Protein AF-A0A7C6JTC2-F1 (afdb_monomer)

Structure (mmCIF, N/CA/C/O backbone):
data_AF-A0A7C6JTC2-F1
#
_entry.id   AF-A0A7C6JTC2-F1
#
loop_
_atom_site.group_PDB
_atom_site.id
_atom_site.type_symbol
_atom_site.label_atom_id
_atom_site.label_alt_id
_atom_site.label_comp_id
_atom_site.label_asym_id
_atom_site.label_entity_id
_atom_site.label_seq_id
_atom_site.pdbx_PDB_ins_code
_atom_site.Cartn_x
_atom_site.Cartn_y
_atom_site.Cartn_z
_atom_site.occupancy
_atom_site.B_iso_or_equiv
_atom_site.auth_seq_id
_atom_site.auth_comp_id
_atom_site.auth_asym_id
_atom_site.auth_atom_id
_atom_site.pdbx_PDB_model_num
ATOM 1 N N . GLY A 1 1 ? -11.462 21.689 -6.384 1.00 70.50 1 GLY A N 1
ATOM 2 C CA . GLY A 1 1 ? -11.708 20.383 -5.737 1.00 70.50 1 GLY A CA 1
ATOM 3 C C . GLY A 1 1 ? -10.959 20.312 -4.420 1.00 70.50 1 GLY A C 1
ATOM 4 O O . GLY A 1 1 ? -10.064 21.123 -4.219 1.00 70.50 1 GLY A O 1
ATOM 5 N N . GLN A 1 2 ? -11.320 19.386 -3.531 1.00 82.12 2 GLN A N 1
ATOM 6 C CA . GLN A 1 2 ? -10.568 19.113 -2.299 1.00 82.12 2 GLN A CA 1
ATOM 7 C C . GLN A 1 2 ? -9.588 17.956 -2.561 1.00 82.12 2 GLN A C 1
ATOM 9 O O . GLN A 1 2 ? -10.034 16.913 -3.040 1.00 82.12 2 GLN A O 1
ATOM 14 N N . PRO A 1 3 ? -8.277 18.112 -2.308 1.00 81.69 3 PRO A N 1
ATOM 15 C CA . PRO A 1 3 ? -7.303 17.068 -2.606 1.00 81.69 3 PRO A CA 1
ATOM 16 C C . PRO A 1 3 ? -7.431 15.921 -1.599 1.00 81.69 3 PRO A C 1
ATOM 18 O O . PRO A 1 3 ? -7.057 16.050 -0.435 1.00 81.69 3 PRO A O 1
ATOM 21 N N . GLN A 1 4 ? -7.964 14.790 -2.054 1.00 92.38 4 GLN A N 1
ATOM 2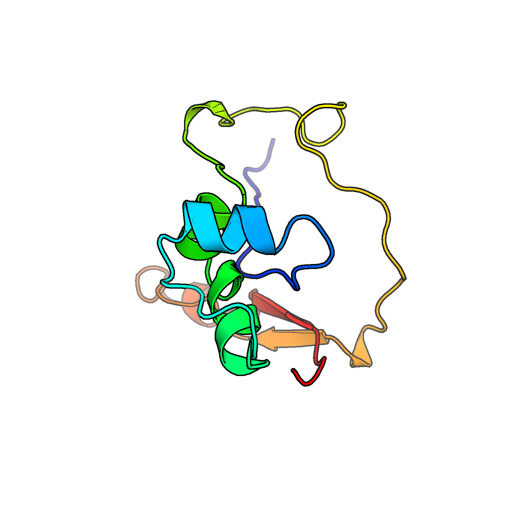2 C CA . GLN A 1 4 ? -8.114 13.569 -1.267 1.00 92.38 4 GLN A CA 1
ATOM 23 C C . GLN A 1 4 ? -7.609 12.379 -2.080 1.00 92.38 4 GLN A C 1
ATOM 25 O O . GLN A 1 4 ? -7.770 12.335 -3.298 1.00 92.38 4 GLN A O 1
ATOM 30 N N . ALA A 1 5 ? -6.986 11.415 -1.407 1.00 93.06 5 ALA A N 1
ATOM 31 C CA . ALA A 1 5 ? -6.465 10.210 -2.036 1.00 93.06 5 ALA A CA 1
ATOM 32 C C . ALA A 1 5 ? -6.486 9.033 -1.057 1.00 93.06 5 ALA A C 1
ATOM 34 O O . ALA A 1 5 ? -6.433 9.213 0.162 1.00 93.06 5 ALA A O 1
ATOM 35 N N . VAL A 1 6 ? -6.505 7.819 -1.607 1.00 94.56 6 VAL A N 1
ATOM 36 C CA . VAL A 1 6 ? -6.394 6.568 -0.852 1.00 94.56 6 VAL A CA 1
ATOM 37 C C . VAL A 1 6 ? -5.095 5.875 -1.239 1.00 94.56 6 VAL A C 1
ATOM 39 O O . VAL A 1 6 ? -4.823 5.648 -2.415 1.00 94.56 6 VAL A O 1
ATOM 42 N N . LEU A 1 7 ? -4.288 5.506 -0.243 1.00 96.06 7 LEU A N 1
ATOM 43 C CA . LEU A 1 7 ? -3.094 4.696 -0.460 1.00 96.06 7 LEU A CA 1
ATOM 44 C C . LEU A 1 7 ? -3.440 3.210 -0.349 1.00 96.06 7 LEU A C 1
ATOM 46 O O . LEU A 1 7 ? -3.745 2.718 0.740 1.00 96.06 7 LEU A O 1
ATOM 50 N N . ILE A 1 8 ? -3.278 2.473 -1.444 1.00 95.62 8 ILE A N 1
ATOM 51 C CA . ILE A 1 8 ? -3.308 1.010 -1.414 1.00 95.62 8 ILE A CA 1
ATOM 52 C C . ILE A 1 8 ? -2.005 0.513 -0.786 1.00 95.62 8 ILE A C 1
ATOM 54 O O . ILE A 1 8 ? -0.912 0.745 -1.301 1.00 95.62 8 ILE A O 1
ATOM 58 N N . ARG A 1 9 ? -2.109 -0.138 0.376 1.00 94.88 9 ARG A N 1
ATOM 59 C CA . ARG A 1 9 ? -0.935 -0.578 1.149 1.00 94.88 9 ARG A CA 1
ATOM 60 C C . ARG A 1 9 ? -0.597 -2.043 0.960 1.00 94.88 9 ARG A C 1
ATOM 62 O O . ARG A 1 9 ? 0.570 -2.403 1.089 1.00 94.88 9 ARG A O 1
ATOM 69 N N . ALA A 1 10 ? -1.602 -2.877 0.731 1.00 93.75 10 ALA A N 1
ATOM 70 C CA . ALA A 1 10 ? -1.414 -4.299 0.544 1.00 93.75 10 ALA A CA 1
ATOM 71 C C . ALA A 1 10 ? -2.544 -4.912 -0.280 1.00 93.75 10 ALA A C 1
ATOM 73 O O . ALA A 1 10 ? -3.640 -4.361 -0.327 1.00 93.75 10 ALA A O 1
ATOM 74 N N . LEU A 1 11 ? -2.260 -6.059 -0.893 1.00 92.75 11 LEU A N 1
ATOM 75 C CA . LEU A 1 11 ? -3.212 -6.854 -1.669 1.00 92.75 11 LEU A CA 1
ATOM 76 C C . LEU A 1 11 ? -3.059 -8.333 -1.314 1.00 92.75 11 LEU A C 1
ATOM 78 O O . LEU A 1 11 ? -1.969 -8.763 -0.933 1.00 92.75 11 LEU A O 1
ATOM 82 N N . LYS A 1 12 ? -4.117 -9.118 -1.509 1.00 91.00 12 LYS A N 1
ATOM 83 C CA . LYS A 1 12 ? -4.032 -10.580 -1.579 1.00 91.00 12 LYS A CA 1
ATOM 84 C C . LYS A 1 12 ? -3.825 -10.969 -3.049 1.00 91.00 12 LYS A C 1
ATOM 86 O O . LYS A 1 12 ? -4.717 -10.689 -3.848 1.00 91.00 12 LYS A O 1
ATOM 91 N N . PRO A 1 13 ? -2.680 -11.558 -3.438 1.00 91.31 13 PRO A N 1
ATOM 92 C CA . PRO A 1 13 ? -2.476 -12.007 -4.812 1.00 91.31 13 PRO A CA 1
ATOM 93 C C . PRO A 1 13 ? -3.516 -13.067 -5.186 1.00 91.31 13 PRO A C 1
ATOM 95 O O . PRO A 1 13 ? -3.728 -14.003 -4.414 1.00 91.31 13 PRO A O 1
ATOM 98 N N . LYS A 1 14 ? -4.151 -12.913 -6.352 1.00 90.06 14 LYS A N 1
ATOM 99 C CA . LYS A 1 14 ? -5.140 -13.862 -6.885 1.00 90.06 14 LYS A CA 1
ATOM 100 C C . LYS A 1 14 ? -4.596 -14.590 -8.112 1.00 90.06 14 LYS A C 1
ATOM 102 O O . LYS A 1 14 ? -4.482 -15.806 -8.091 1.00 90.06 14 LYS A O 1
ATOM 107 N N . ASP A 1 15 ? -4.158 -13.823 -9.107 1.00 91.69 15 ASP A N 1
ATOM 108 C CA . ASP A 1 15 ? -3.669 -14.320 -10.394 1.00 91.69 15 ASP A CA 1
ATOM 109 C C . ASP A 1 15 ? -2.280 -13.750 -10.718 1.00 91.69 15 ASP A C 1
ATOM 111 O O . ASP A 1 15 ? -1.833 -12.781 -10.099 1.00 91.69 15 ASP A O 1
ATOM 115 N N . GLY A 1 16 ? -1.572 -14.359 -11.676 1.00 93.56 16 GLY A N 1
ATOM 116 C CA . GLY A 1 16 ? -0.253 -13.882 -12.122 1.00 93.56 16 GLY A CA 1
ATOM 117 C C . GLY A 1 16 ? 0.857 -13.998 -11.067 1.00 93.56 16 GLY A C 1
ATOM 118 O O . GLY A 1 16 ? 1.839 -13.258 -11.115 1.00 93.56 16 GLY A O 1
ATOM 119 N N . ILE A 1 17 ? 0.711 -14.912 -10.103 1.00 92.12 17 ILE A N 1
ATOM 120 C CA . ILE A 1 17 ? 1.609 -15.057 -8.945 1.00 92.12 17 ILE A CA 1
ATOM 121 C C . ILE A 1 17 ? 3.060 -15.336 -9.371 1.00 92.12 17 ILE A C 1
ATOM 123 O O . ILE A 1 17 ? 3.982 -14.736 -8.816 1.00 92.12 17 ILE A O 1
ATOM 127 N N . ASP A 1 18 ? 3.282 -16.181 -10.379 1.00 90.12 18 ASP A N 1
ATOM 128 C CA . ASP A 1 18 ? 4.631 -16.473 -10.886 1.00 90.12 18 ASP A CA 1
ATOM 129 C C . ASP A 1 18 ? 5.312 -15.223 -11.458 1.00 90.12 18 ASP A C 1
ATOM 131 O O . ASP A 1 18 ? 6.482 -14.955 -11.173 1.00 90.12 18 ASP A O 1
ATOM 135 N N . LEU A 1 19 ? 4.559 -14.393 -12.187 1.00 94.12 19 LEU A N 1
ATOM 136 C CA . LEU A 1 19 ? 5.052 -13.119 -12.709 1.00 94.12 19 LEU A CA 1
ATOM 137 C C . LEU A 1 19 ? 5.389 -12.146 -11.572 1.00 94.12 19 LEU A C 1
ATOM 139 O O . LEU A 1 19 ? 6.416 -11.466 -11.624 1.00 94.12 19 LEU A O 1
ATOM 143 N N . MET A 1 20 ? 4.570 -12.104 -10.517 1.00 95.06 20 MET A N 1
ATOM 144 C CA . MET A 1 20 ? 4.868 -11.311 -9.322 1.00 95.06 20 MET A CA 1
ATOM 145 C C . MET A 1 20 ? 6.155 -11.785 -8.633 1.00 95.06 20 MET A C 1
ATOM 147 O O . MET A 1 20 ? 6.965 -10.947 -8.233 1.00 95.06 20 MET A O 1
ATOM 151 N N . PHE A 1 21 ? 6.382 -13.099 -8.512 1.00 92.50 21 PHE A N 1
ATOM 152 C CA . PHE A 1 21 ? 7.627 -13.647 -7.959 1.00 92.50 21 PHE A CA 1
ATOM 153 C C . PHE A 1 21 ? 8.846 -13.270 -8.802 1.00 92.50 21 PHE A C 1
ATOM 155 O O . PHE A 1 21 ? 9.852 -12.834 -8.234 1.00 92.50 21 PHE A O 1
ATOM 162 N N . ALA A 1 22 ? 8.737 -13.380 -10.129 1.00 91.88 22 ALA A N 1
ATOM 163 C CA . ALA A 1 22 ? 9.797 -13.005 -11.060 1.00 91.88 22 ALA A CA 1
ATOM 164 C C . ALA A 1 22 ? 10.151 -11.514 -10.939 1.00 91.88 22 ALA A C 1
ATOM 166 O O . ALA A 1 22 ? 11.313 -11.165 -10.730 1.00 91.88 22 ALA A O 1
ATOM 167 N N . ARG A 1 23 ? 9.145 -10.629 -10.954 1.00 95.12 23 ARG A N 1
ATOM 168 C CA . ARG A 1 23 ? 9.335 -9.175 -10.779 1.00 95.12 23 ARG A CA 1
ATOM 169 C C . ARG A 1 23 ? 9.940 -8.814 -9.424 1.00 95.12 23 ARG A C 1
ATOM 171 O O . ARG A 1 23 ? 10.706 -7.862 -9.313 1.00 95.12 23 ARG A O 1
ATOM 178 N N . ARG A 1 24 ? 9.625 -9.592 -8.387 1.00 92.88 24 ARG A N 1
ATOM 179 C CA . ARG A 1 24 ? 10.169 -9.440 -7.030 1.00 92.88 24 ARG A CA 1
ATOM 180 C C . ARG A 1 24 ? 11.500 -10.160 -6.809 1.00 92.88 24 ARG A C 1
ATOM 182 O O . ARG A 1 24 ? 11.978 -10.166 -5.676 1.00 92.88 24 ARG A O 1
ATOM 189 N N . GLN A 1 25 ? 12.090 -10.728 -7.865 1.00 87.19 25 GLN A N 1
ATOM 190 C CA . GLN A 1 25 ? 13.400 -11.388 -7.863 1.00 87.19 25 GLN A CA 1
ATOM 191 C C . GLN A 1 25 ? 13.523 -12.495 -6.804 1.00 87.19 25 GLN A C 1
ATOM 193 O O . GLN A 1 25 ? 14.593 -12.747 -6.243 1.00 87.19 25 GLN A O 1
ATOM 198 N N . PHE A 1 26 ? 12.420 -13.178 -6.499 1.00 82.25 26 PHE A N 1
ATOM 199 C CA . PHE A 1 26 ? 12.466 -14.318 -5.595 1.00 82.25 26 PHE A CA 1
ATOM 200 C C . PHE A 1 26 ? 13.049 -15.534 -6.314 1.00 82.25 26 PHE A C 1
ATOM 202 O O . PHE A 1 26 ? 12.573 -15.925 -7.374 1.00 82.25 26 PHE A O 1
ATOM 209 N N . LYS A 1 27 ? 14.026 -16.202 -5.690 1.00 67.12 27 LYS A N 1
ATOM 210 C CA . LYS A 1 27 ? 14.470 -17.534 -6.121 1.00 67.12 27 LYS A CA 1
ATOM 211 C C . LYS A 1 27 ? 13.354 -18.543 -5.823 1.00 67.12 27 LYS A C 1
ATOM 213 O O . LYS A 1 27 ? 13.124 -18.907 -4.657 1.00 67.12 27 LYS A O 1
ATOM 218 N N . THR A 1 28 ? 12.612 -18.943 -6.848 1.00 59.78 28 THR A N 1
ATOM 219 C CA . THR A 1 28 ? 11.527 -19.919 -6.747 1.00 59.78 28 THR A CA 1
ATOM 220 C C . THR A 1 28 ? 12.080 -21.334 -6.907 1.00 59.78 28 THR A C 1
ATOM 222 O O . THR A 1 28 ? 12.368 -21.795 -8.002 1.00 59.78 28 THR A O 1
ATOM 225 N N . ASN A 1 29 ? 12.160 -22.079 -5.803 1.00 57.34 29 ASN A N 1
ATOM 226 C C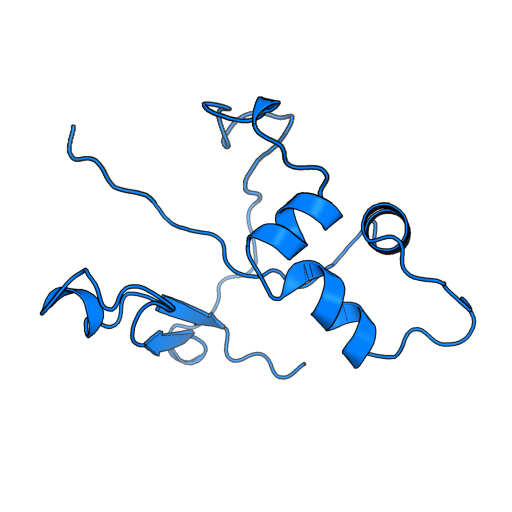A . ASN A 1 29 ? 12.024 -23.531 -5.893 1.00 57.34 29 ASN A CA 1
ATOM 227 C C . ASN A 1 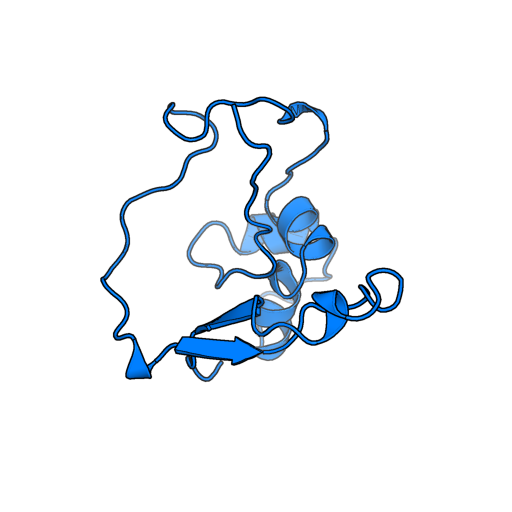29 ? 10.515 -23.791 -5.941 1.00 57.34 29 ASN A C 1
ATOM 229 O O . ASN A 1 29 ? 9.858 -23.824 -4.900 1.00 57.34 29 ASN A O 1
ATOM 233 N N . HIS A 1 30 ? 9.966 -23.867 -7.158 1.00 56.06 30 HIS A N 1
ATOM 234 C CA . HIS A 1 30 ? 8.523 -23.913 -7.449 1.00 56.06 30 HIS A CA 1
ATOM 235 C C . HIS A 1 30 ? 7.765 -25.028 -6.709 1.00 56.06 30 HIS A C 1
ATOM 237 O O . HIS A 1 30 ? 6.554 -24.940 -6.549 1.00 56.06 30 HIS A O 1
ATOM 243 N N . GLN A 1 31 ? 8.465 -26.040 -6.192 1.00 56.78 31 GLN A N 1
ATOM 244 C CA . GLN A 1 31 ? 7.839 -27.187 -5.541 1.00 56.78 31 GLN A CA 1
ATOM 245 C C . GLN A 1 31 ? 7.168 -26.876 -4.190 1.00 56.78 31 GLN A C 1
ATOM 247 O O . GLN A 1 31 ? 6.354 -27.676 -3.755 1.00 56.78 31 GLN A O 1
ATOM 252 N N . HIS A 1 32 ? 7.451 -25.739 -3.528 1.00 58.00 32 HIS A N 1
ATOM 253 C CA . HIS A 1 32 ? 6.757 -25.348 -2.286 1.00 58.00 32 HIS A CA 1
ATOM 254 C C . HIS A 1 32 ? 6.712 -23.821 -2.081 1.00 58.00 32 HIS A C 1
ATOM 256 O O . HIS A 1 32 ? 7.524 -23.241 -1.346 1.00 58.00 32 HIS A O 1
ATOM 262 N N . ILE A 1 33 ? 5.722 -23.142 -2.668 1.00 64.88 33 ILE A N 1
ATOM 263 C CA . ILE A 1 33 ? 5.401 -21.761 -2.279 1.00 64.88 33 ILE A CA 1
ATOM 264 C C . ILE A 1 33 ? 4.690 -21.804 -0.922 1.00 64.88 33 ILE A C 1
ATOM 266 O O . ILE A 1 33 ? 3.500 -22.080 -0.820 1.00 64.88 33 ILE A O 1
ATOM 270 N N . LYS A 1 34 ? 5.430 -21.532 0.156 1.00 68.69 34 LYS A N 1
ATOM 271 C CA . LYS A 1 34 ? 4.841 -21.368 1.495 1.00 68.69 34 LYS A CA 1
ATOM 272 C C . LYS A 1 34 ? 3.957 -20.114 1.523 1.00 68.69 34 LYS A C 1
ATOM 274 O O . LYS A 1 34 ? 4.397 -19.067 1.046 1.00 68.69 34 LYS A O 1
ATOM 279 N N . THR A 1 35 ? 2.803 -20.162 2.193 1.00 70.56 35 THR A N 1
ATOM 280 C CA . THR A 1 35 ? 1.877 -19.022 2.402 1.00 70.56 35 THR A CA 1
ATOM 281 C C . THR A 1 35 ? 2.602 -17.742 2.836 1.00 70.56 35 THR A C 1
ATOM 283 O O . THR A 1 35 ? 2.356 -16.659 2.316 1.00 70.56 35 THR A O 1
ATOM 286 N N . LYS A 1 36 ? 3.617 -17.873 3.703 1.00 70.62 36 LYS A N 1
ATOM 287 C CA . LYS A 1 36 ? 4.456 -16.754 4.160 1.00 70.62 36 LYS A CA 1
ATOM 288 C C . LYS A 1 36 ? 5.188 -16.022 3.023 1.00 70.62 36 LYS A C 1
ATOM 290 O O . LYS A 1 36 ? 5.366 -14.812 3.117 1.00 70.62 36 LYS A O 1
ATOM 295 N N . ARG A 1 37 ? 5.624 -16.721 1.966 1.00 80.31 37 ARG A N 1
ATOM 296 C CA . ARG A 1 37 ? 6.258 -16.099 0.787 1.00 80.31 37 ARG A CA 1
ATOM 297 C C . ARG A 1 37 ? 5.233 -15.388 -0.092 1.00 80.31 37 ARG A C 1
ATOM 299 O O . ARG A 1 37 ? 5.541 -14.313 -0.593 1.00 80.31 37 ARG A O 1
ATOM 306 N N . LEU A 1 38 ? 4.023 -15.935 -0.217 1.00 84.69 38 LEU A N 1
ATOM 307 C CA . LEU A 1 38 ? 2.945 -15.292 -0.969 1.00 84.69 38 LEU A CA 1
ATOM 308 C C . LEU A 1 38 ? 2.581 -13.934 -0.353 1.00 84.69 38 LEU A C 1
ATOM 310 O O . LEU A 1 38 ? 2.578 -12.923 -1.051 1.00 84.69 38 LEU A O 1
ATOM 314 N N . CYS A 1 39 ? 2.408 -13.871 0.972 1.00 83.81 39 CYS A N 1
ATOM 315 C CA . CYS A 1 39 ? 2.131 -12.608 1.664 1.00 83.81 39 CYS A CA 1
ATOM 316 C C . CYS A 1 39 ? 3.239 -11.555 1.453 1.00 83.81 39 CYS A C 1
ATOM 318 O O . CYS A 1 39 ? 2.971 -10.357 1.463 1.00 83.81 39 CYS A O 1
ATOM 320 N N . GLN A 1 40 ? 4.496 -11.962 1.251 1.00 89.69 40 GLN A N 1
ATOM 321 C CA . GLN A 1 40 ? 5.616 -11.030 1.054 1.00 89.69 40 GLN A CA 1
ATOM 322 C C . GLN A 1 40 ? 5.622 -10.343 -0.323 1.00 89.69 40 GLN A C 1
ATOM 324 O O . GLN A 1 40 ? 6.343 -9.348 -0.501 1.00 89.69 40 GLN A O 1
ATOM 329 N N . LEU A 1 41 ? 4.831 -10.831 -1.284 1.00 92.44 41 LEU A N 1
ATOM 330 C CA . LEU A 1 41 ? 4.707 -10.223 -2.611 1.00 92.44 41 LEU A CA 1
ATOM 331 C C . LEU A 1 41 ? 4.013 -8.865 -2.561 1.00 92.44 41 LEU A C 1
ATOM 333 O O . LEU A 1 41 ? 4.395 -7.955 -3.284 1.00 92.44 41 LEU A O 1
ATOM 337 N N . THR A 1 42 ? 3.032 -8.690 -1.689 1.00 94.56 42 THR A N 1
ATOM 338 C CA . THR A 1 42 ? 2.131 -7.532 -1.770 1.00 94.56 42 THR A CA 1
ATOM 339 C C . THR A 1 42 ? 1.779 -6.958 -0.402 1.00 94.56 42 THR A C 1
ATOM 341 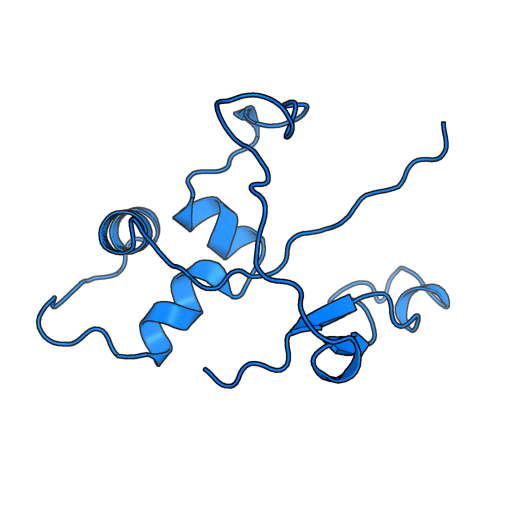O O . THR A 1 42 ? 0.851 -6.173 -0.309 1.00 94.56 42 THR A O 1
ATOM 344 N N . ASN A 1 43 ? 2.518 -7.274 0.670 1.00 93.12 43 ASN A N 1
ATOM 345 C CA . ASN A 1 43 ? 2.289 -6.716 2.016 1.00 93.12 43 ASN A CA 1
ATOM 346 C C . ASN A 1 43 ? 2.913 -5.327 2.264 1.00 93.12 43 ASN A C 1
ATOM 348 O O . ASN A 1 43 ? 3.325 -5.014 3.383 1.00 93.12 43 ASN A O 1
ATOM 352 N N . GLY A 1 44 ? 3.035 -4.501 1.229 1.00 93.81 44 GLY A N 1
ATOM 353 C CA . GLY A 1 44 ? 3.529 -3.132 1.357 1.00 93.81 44 GLY A CA 1
ATOM 354 C C . GLY A 1 44 ? 3.376 -2.343 0.055 1.00 93.81 44 GLY A C 1
ATOM 355 O O . GLY A 1 44 ? 3.380 -2.951 -1.015 1.00 93.81 44 GLY A O 1
ATOM 356 N N . PRO A 1 45 ? 3.307 -1.001 0.115 1.00 95.31 45 PRO A N 1
ATOM 357 C CA . PRO A 1 45 ? 3.050 -0.168 -1.060 1.00 95.31 45 PRO A CA 1
ATOM 358 C C . PRO A 1 45 ? 4.161 -0.283 -2.116 1.00 95.31 45 PRO A C 1
ATOM 360 O O . PRO A 1 45 ? 3.890 -0.587 -3.268 1.00 95.31 45 PRO A O 1
ATOM 363 N N . GLY A 1 46 ? 5.440 -0.174 -1.742 1.00 95.38 46 GLY A N 1
ATOM 364 C CA . GLY A 1 46 ? 6.529 -0.393 -2.711 1.00 95.38 46 GLY A CA 1
ATOM 365 C C . GLY A 1 46 ? 6.588 -1.839 -3.228 1.00 95.38 46 GLY A C 1
ATOM 366 O O . GLY A 1 46 ? 6.890 -2.094 -4.390 1.00 95.38 46 GLY A O 1
ATOM 367 N N . LYS A 1 47 ? 6.233 -2.794 -2.364 1.00 95.62 47 LYS A N 1
ATOM 368 C CA . LYS A 1 47 ? 6.228 -4.229 -2.656 1.00 95.62 47 LYS A CA 1
ATOM 369 C C . LYS A 1 47 ? 5.181 -4.611 -3.701 1.00 95.62 47 LYS A C 1
ATOM 371 O O . LYS A 1 47 ? 5.511 -5.361 -4.619 1.00 95.62 47 LYS A O 1
ATOM 376 N N . LEU A 1 48 ? 3.955 -4.103 -3.560 1.00 95.88 48 LEU A N 1
ATOM 377 C CA . LEU A 1 48 ? 2.881 -4.354 -4.519 1.00 95.88 48 LEU A CA 1
ATOM 378 C C . LEU A 1 48 ? 3.154 -3.647 -5.848 1.00 95.88 48 LEU A C 1
ATOM 380 O O . LEU A 1 48 ? 2.931 -4.260 -6.886 1.00 95.88 48 LEU A O 1
ATOM 384 N N . CYS A 1 49 ? 3.719 -2.431 -5.832 1.00 96.81 49 CYS A N 1
ATOM 385 C CA . CYS A 1 49 ? 4.093 -1.745 -7.068 1.00 96.81 49 CYS A CA 1
ATOM 386 C C . CYS A 1 49 ? 5.106 -2.569 -7.868 1.00 96.81 49 CYS A C 1
ATOM 388 O O . CYS A 1 49 ? 4.885 -2.833 -9.043 1.00 96.81 49 CYS A O 1
ATOM 390 N N . GLN A 1 50 ? 6.156 -3.084 -7.220 1.00 96.69 50 GLN A N 1
ATOM 391 C CA . GLN A 1 50 ? 7.119 -3.974 -7.878 1.00 96.69 50 GLN A CA 1
ATOM 392 C C . GLN A 1 50 ? 6.464 -5.259 -8.409 1.00 96.69 50 GLN A C 1
ATOM 394 O O . GLN A 1 50 ? 6.697 -5.640 -9.551 1.00 96.69 50 GLN A O 1
ATOM 399 N N . ALA A 1 51 ? 5.623 -5.921 -7.607 1.00 96.50 51 ALA A N 1
ATOM 400 C CA . ALA A 1 51 ? 4.945 -7.155 -8.016 1.00 96.50 51 ALA A CA 1
ATOM 401 C C . ALA A 1 51 ? 4.027 -6.948 -9.239 1.00 96.50 51 ALA A C 1
ATOM 403 O O . ALA A 1 51 ? 3.969 -7.796 -10.131 1.00 96.50 51 ALA A O 1
ATOM 404 N N . LEU A 1 52 ? 3.349 -5.802 -9.313 1.00 96.31 52 LEU A N 1
ATOM 405 C CA . LEU A 1 52 ? 2.435 -5.449 -10.402 1.00 96.31 52 LEU A CA 1
ATOM 406 C C . LEU A 1 52 ? 3.102 -4.683 -11.555 1.00 96.31 52 LEU A C 1
ATOM 408 O O . LEU A 1 52 ? 2.444 -4.450 -12.562 1.00 96.31 52 LEU A O 1
ATOM 412 N N . ALA A 1 53 ? 4.395 -4.358 -11.445 1.00 96.56 53 ALA A N 1
ATOM 413 C CA . ALA A 1 53 ? 5.114 -3.458 -12.354 1.00 96.56 53 ALA A CA 1
ATOM 414 C C . ALA A 1 53 ? 4.462 -2.066 -12.485 1.00 96.56 53 ALA A C 1
ATOM 416 O O . ALA A 1 53 ? 4.448 -1.473 -13.558 1.00 96.56 53 ALA A O 1
ATOM 417 N N . ILE A 1 54 ? 3.942 -1.538 -11.374 1.00 96.81 54 ILE A N 1
ATOM 418 C CA . ILE A 1 54 ? 3.484 -0.151 -11.276 1.00 96.81 54 ILE A CA 1
ATOM 419 C C . ILE A 1 54 ? 4.691 0.738 -10.982 1.00 96.81 54 ILE A C 1
ATOM 421 O O . ILE A 1 54 ? 5.470 0.500 -10.055 1.00 96.81 54 ILE A O 1
ATOM 425 N N . THR A 1 55 ? 4.817 1.775 -11.787 1.00 96.69 55 THR A N 1
ATOM 426 C CA . THR A 1 55 ? 5.947 2.694 -11.877 1.00 96.69 55 THR A CA 1
ATOM 427 C C . THR A 1 55 ? 5.411 4.132 -11.978 1.00 96.69 55 THR A C 1
ATOM 429 O O . THR A 1 55 ? 4.216 4.365 -11.769 1.00 96.69 55 THR A O 1
ATOM 432 N N . LYS A 1 56 ? 6.264 5.132 -12.224 1.00 96.62 56 LYS A N 1
ATOM 433 C CA . LYS A 1 56 ? 5.808 6.537 -12.320 1.00 96.62 56 LYS A CA 1
ATOM 434 C C . LYS A 1 56 ? 5.015 6.799 -13.601 1.00 96.62 56 LYS A C 1
ATOM 436 O O . LYS A 1 56 ? 4.267 7.764 -13.673 1.00 96.62 56 LYS A O 1
ATOM 441 N N . GLU A 1 57 ? 5.156 5.915 -14.570 1.00 97.19 57 GLU A N 1
ATOM 442 C CA . GLU A 1 57 ? 4.542 5.914 -15.883 1.00 97.19 57 GLU A CA 1
ATOM 443 C C . GLU A 1 57 ? 3.014 5.828 -15.785 1.00 97.19 57 GLU A C 1
ATOM 445 O O . GLU A 1 57 ? 2.324 6.307 -16.671 1.00 97.19 57 GLU A O 1
ATOM 450 N N . GLN A 1 58 ? 2.480 5.279 -14.686 1.00 95.75 58 GLN A N 1
ATOM 451 C CA . GLN A 1 58 ? 1.040 5.221 -14.418 1.00 95.75 58 GLN A CA 1
ATOM 452 C C . GLN A 1 58 ? 0.513 6.448 -13.652 1.00 95.75 58 GLN A C 1
ATOM 454 O O . GLN A 1 58 ? -0.658 6.489 -13.272 1.00 95.75 58 GLN A O 1
ATOM 459 N N . TYR A 1 59 ? 1.349 7.452 -13.372 1.00 95.31 59 TYR A N 1
ATOM 460 C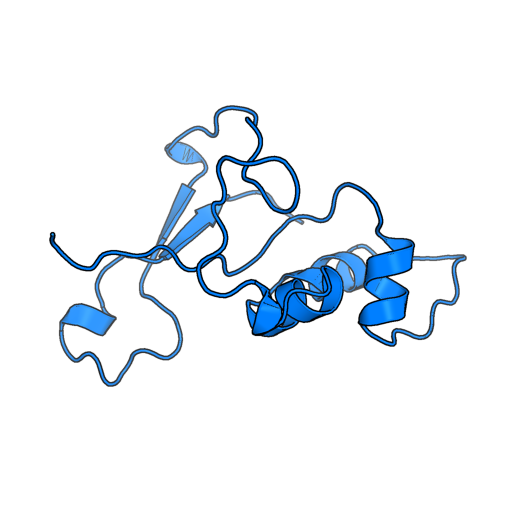 CA . TYR A 1 59 ? 0.899 8.663 -12.691 1.00 95.31 59 TYR A CA 1
ATOM 461 C C . TYR A 1 59 ? -0.150 9.403 -13.534 1.00 95.31 59 TYR A C 1
ATOM 463 O O . TYR A 1 59 ? 0.085 9.720 -14.695 1.00 95.31 59 TYR A O 1
ATOM 471 N N . GLY A 1 60 ? -1.307 9.692 -12.932 1.00 93.50 60 GLY A N 1
ATOM 472 C CA . GLY A 1 60 ? -2.425 10.349 -13.613 1.00 93.50 60 GLY A CA 1
ATOM 473 C C . GLY A 1 60 ? -3.273 9.426 -14.494 1.00 93.50 60 GLY A C 1
ATOM 474 O O . GLY A 1 60 ? -4.189 9.919 -15.145 1.00 93.50 60 GLY A O 1
ATOM 475 N N . HIS A 1 61 ? -3.006 8.113 -14.510 1.00 95.00 61 HIS A N 1
ATOM 476 C CA . HIS A 1 61 ? -3.872 7.158 -15.199 1.00 95.00 61 HIS A CA 1
ATOM 477 C C . HIS A 1 61 ? -5.294 7.174 -14.633 1.00 95.00 61 HIS A C 1
ATOM 479 O O . HIS A 1 61 ? -5.500 7.217 -13.417 1.00 95.00 61 HIS A O 1
ATOM 485 N N . ASP A 1 62 ? -6.263 7.061 -15.536 1.00 95.25 62 ASP A N 1
ATOM 486 C CA . ASP A 1 62 ? -7.659 6.844 -15.191 1.00 95.25 62 ASP A CA 1
ATOM 487 C C . ASP A 1 62 ? -7.877 5.383 -14.768 1.00 95.25 62 ASP A C 1
ATOM 489 O O . ASP A 1 62 ? -7.764 4.460 -15.576 1.00 95.25 62 ASP A O 1
ATOM 493 N N . LEU A 1 63 ? -8.199 5.183 -13.487 1.00 95.69 63 LEU A N 1
ATOM 494 C CA . LEU A 1 63 ? -8.477 3.864 -12.909 1.00 95.69 63 LEU A CA 1
ATOM 495 C C . LEU A 1 63 ? -9.873 3.319 -13.260 1.00 95.69 63 LEU A C 1
ATOM 497 O O . LEU A 1 63 ? -10.241 2.248 -12.769 1.00 95.69 63 LEU A O 1
ATOM 501 N N . THR A 1 64 ? -10.645 4.044 -14.072 1.00 95.56 64 THR A N 1
ATOM 502 C CA . THR A 1 64 ? -11.942 3.613 -14.616 1.00 95.56 64 THR A CA 1
ATOM 503 C C . THR A 1 64 ? -11.869 3.152 -16.076 1.00 95.56 64 THR A C 1
ATOM 505 O O . THR A 1 64 ? -12.875 2.692 -16.608 1.00 95.56 64 THR A O 1
ATOM 508 N N . GLY A 1 65 ? -10.691 3.242 -16.707 1.00 93.69 65 GLY A N 1
ATOM 509 C CA . GLY A 1 65 ? -10.436 2.709 -18.048 1.00 93.69 65 GLY A CA 1
ATOM 510 C C . GLY A 1 65 ? -10.048 1.225 -18.051 1.00 93.69 65 GLY A C 1
ATOM 511 O O . GLY A 1 65 ? -10.306 0.496 -17.100 1.00 93.69 65 GLY A O 1
ATOM 512 N N . ASP A 1 66 ? -9.354 0.785 -19.107 1.00 92.81 66 ASP A N 1
ATOM 513 C 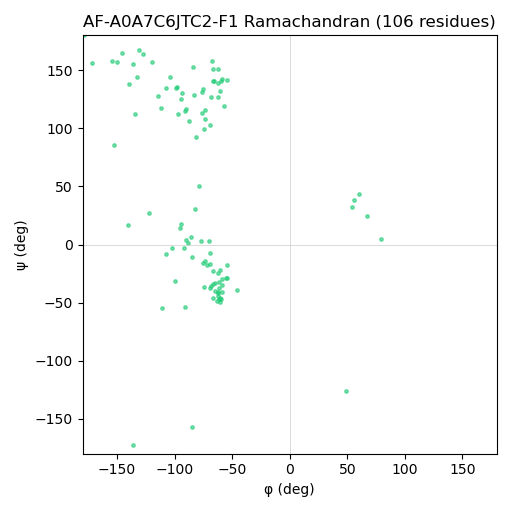CA . ASP A 1 66 ? -9.178 -0.655 -19.382 1.00 92.81 66 ASP A CA 1
ATOM 514 C C . ASP A 1 66 ? -7.761 -1.205 -19.121 1.00 92.81 66 ASP A C 1
ATOM 516 O O . ASP A 1 66 ? -7.538 -2.412 -19.187 1.00 92.81 66 ASP A O 1
ATOM 520 N N . THR A 1 67 ? -6.769 -0.347 -18.843 1.00 90.94 67 THR A N 1
ATOM 521 C CA . THR A 1 67 ? -5.360 -0.790 -18.700 1.00 90.94 67 THR A CA 1
ATOM 522 C C . THR A 1 67 ? -4.990 -1.149 -17.260 1.00 90.94 67 THR A C 1
ATOM 524 O O . THR A 1 67 ? -4.477 -2.232 -16.987 1.00 90.94 67 THR A O 1
ATOM 527 N N . LEU A 1 68 ? -5.220 -0.224 -16.326 1.00 94.56 68 LEU A N 1
ATOM 528 C CA . LEU A 1 68 ? -5.014 -0.409 -14.891 1.00 94.56 68 LEU A CA 1
ATOM 529 C C . LEU A 1 68 ? -6.244 0.157 -14.202 1.00 94.56 68 LEU A C 1
ATOM 531 O O . LEU A 1 68 ? -6.450 1.364 -14.241 1.00 94.56 68 LEU A O 1
ATOM 535 N N . PHE A 1 69 ? -7.044 -0.708 -13.591 1.00 95.81 69 PHE A N 1
ATOM 536 C CA . PHE A 1 69 ? -8.366 -0.328 -13.113 1.00 95.81 69 PHE A CA 1
ATOM 537 C C . PHE A 1 69 ? -8.765 -1.055 -11.834 1.00 95.81 69 PHE A C 1
ATOM 539 O O . PHE A 1 69 ? -8.155 -2.052 -11.437 1.00 95.81 69 PHE A O 1
ATOM 546 N N . ILE A 1 70 ? -9.803 -0.533 -11.180 1.00 94.38 70 ILE A N 1
ATOM 547 C CA . ILE A 1 70 ? -10.415 -1.148 -10.001 1.00 94.38 70 ILE A CA 1
ATOM 548 C C . ILE A 1 70 ? -11.641 -1.939 -10.457 1.00 94.38 70 ILE A C 1
ATOM 550 O O . ILE A 1 70 ? -12.635 -1.367 -10.892 1.00 94.38 70 ILE A O 1
ATOM 554 N N . ALA A 1 71 ? -11.568 -3.263 -10.345 1.00 92.94 71 ALA A N 1
ATOM 555 C CA . ALA A 1 71 ? -12.684 -4.146 -10.665 1.00 92.94 71 ALA A CA 1
ATOM 556 C C . ALA A 1 71 ? -13.655 -4.292 -9.474 1.00 92.94 71 ALA A C 1
ATOM 558 O O . ALA A 1 71 ? -13.217 -4.217 -8.319 1.00 92.94 71 ALA A O 1
ATOM 559 N N . PRO A 1 72 ? -14.949 -4.570 -9.725 1.00 90.81 72 PRO A N 1
ATOM 560 C CA . PRO A 1 72 ? -15.883 -4.974 -8.680 1.00 90.81 72 PRO A CA 1
ATOM 561 C C . PRO A 1 72 ? -15.373 -6.190 -7.894 1.00 90.81 72 PRO A C 1
ATOM 563 O O . PRO A 1 72 ? -14.805 -7.125 -8.461 1.00 90.81 72 PRO A O 1
ATOM 566 N N . ALA A 1 73 ? -15.603 -6.185 -6.583 1.00 86.25 73 ALA A N 1
ATOM 567 C CA . ALA A 1 73 ? -15.246 -7.268 -5.675 1.00 86.25 73 ALA A CA 1
ATOM 568 C C . ALA A 1 73 ? -16.439 -7.642 -4.786 1.00 86.25 73 ALA A C 1
ATOM 570 O O . ALA A 1 73 ? -17.432 -6.916 -4.716 1.00 86.25 73 ALA A O 1
ATOM 571 N N . GLU A 1 74 ? -16.331 -8.774 -4.092 1.00 85.06 74 GLU A N 1
ATOM 572 C CA . GLU A 1 74 ? -17.309 -9.178 -3.082 1.00 85.06 74 GLU A CA 1
ATOM 573 C C . GLU A 1 74 ? -17.417 -8.125 -1.970 1.00 85.06 74 GLU A C 1
ATOM 575 O O . GLU A 1 74 ? -16.425 -7.514 -1.558 1.00 85.06 74 GLU A O 1
ATOM 580 N N . THR A 1 75 ? -18.634 -7.909 -1.469 1.00 86.19 75 THR A N 1
ATOM 581 C CA . THR A 1 75 ? -18.870 -6.974 -0.368 1.00 86.19 75 THR A CA 1
ATOM 582 C C . THR A 1 75 ? -18.256 -7.511 0.921 1.00 86.19 75 THR A C 1
ATOM 584 O O . THR A 1 75 ? -18.557 -8.620 1.354 1.00 86.19 75 THR A O 1
ATOM 587 N N . VAL A 1 76 ? -17.424 -6.695 1.567 1.00 86.19 76 VAL A N 1
ATOM 588 C CA . VAL A 1 76 ? -16.836 -7.009 2.872 1.00 86.19 76 VAL A CA 1
ATOM 589 C C . VAL A 1 76 ? -17.705 -6.410 3.975 1.00 86.19 76 VAL A C 1
ATOM 591 O O . VAL A 1 76 ? -18.035 -5.224 3.932 1.00 86.19 76 VAL A O 1
ATOM 594 N N . SER A 1 77 ? -18.059 -7.214 4.981 1.00 90.38 77 SER A N 1
ATOM 595 C CA . SER A 1 77 ? -18.794 -6.722 6.150 1.00 90.38 77 SER A CA 1
ATOM 596 C C . SER A 1 77 ? -17.960 -5.679 6.906 1.00 90.38 77 SER A C 1
ATOM 598 O O . SER A 1 77 ? -16.769 -5.907 7.131 1.00 90.38 77 SER A O 1
ATOM 600 N N . PRO A 1 78 ? -18.550 -4.571 7.398 1.00 90.31 78 PRO A N 1
ATOM 601 C CA . PRO A 1 78 ? -17.838 -3.617 8.251 1.00 90.31 78 PRO A CA 1
ATOM 602 C C . PRO A 1 78 ? -17.200 -4.267 9.486 1.00 90.31 78 PRO A C 1
ATOM 604 O O . PRO A 1 78 ? -16.154 -3.822 9.955 1.00 90.31 78 PRO A O 1
ATOM 607 N N . GLN A 1 79 ? -17.790 -5.359 9.985 1.00 92.50 79 GLN A N 1
ATOM 608 C CA . GLN A 1 79 ? -17.262 -6.127 11.116 1.00 92.50 79 GLN A CA 1
ATOM 609 C C . GLN A 1 79 ? -15.934 -6.820 10.785 1.00 92.50 79 GLN A C 1
ATOM 611 O O . GLN A 1 79 ? -15.140 -7.079 11.691 1.00 92.50 79 GLN A O 1
ATOM 616 N N . ASP A 1 80 ? -15.661 -7.063 9.504 1.00 92.44 80 ASP A N 1
ATOM 617 C CA . ASP A 1 80 ? -14.413 -7.638 9.008 1.00 92.44 80 ASP A CA 1
ATOM 618 C C . ASP A 1 80 ? -13.355 -6.574 8.709 1.00 92.44 80 ASP A C 1
ATOM 620 O O . ASP A 1 80 ? -12.247 -6.910 8.298 1.00 92.44 80 ASP A O 1
ATOM 624 N N . ILE A 1 81 ? -13.639 -5.292 8.936 1.00 93.19 81 ILE A N 1
ATOM 625 C CA . ILE A 1 81 ? -12.661 -4.219 8.772 1.00 93.19 81 ILE A CA 1
ATOM 626 C C . ILE A 1 81 ? -12.072 -3.846 10.133 1.00 93.19 81 ILE A C 1
ATOM 628 O O . ILE A 1 81 ? -12.760 -3.709 11.142 1.00 93.19 81 ILE A O 1
ATOM 632 N N . THR A 1 82 ? -10.753 -3.705 10.169 1.00 94.25 82 THR A N 1
ATOM 633 C CA . THR A 1 82 ? -10.022 -3.061 11.265 1.00 94.25 82 THR A CA 1
ATOM 634 C C . THR A 1 82 ? -9.587 -1.679 10.838 1.00 94.25 82 THR A C 1
ATOM 636 O O . THR A 1 82 ? -9.207 -1.477 9.683 1.00 94.25 82 THR A O 1
ATOM 639 N N . THR A 1 83 ? -9.607 -0.748 11.784 1.00 95.50 83 THR A N 1
ATOM 640 C CA . THR A 1 83 ? -9.116 0.613 11.596 1.00 95.50 83 THR A CA 1
ATOM 641 C C . THR A 1 83 ? -7.983 0.911 12.570 1.00 95.50 83 THR A C 1
ATOM 643 O O . THR A 1 83 ? -7.829 0.247 13.595 1.00 95.50 83 THR A O 1
ATOM 646 N N . GLY A 1 84 ? -7.138 1.879 12.235 1.00 94.38 84 GLY A N 1
ATOM 647 C CA . GLY A 1 84 ? -6.051 2.312 13.106 1.00 94.38 84 GLY A CA 1
ATOM 648 C C . GLY A 1 84 ? -5.243 3.457 12.504 1.00 94.38 84 GLY A C 1
ATOM 649 O O . GLY A 1 84 ? -5.545 3.895 11.390 1.00 94.38 84 GLY A O 1
ATOM 650 N N . PRO A 1 85 ? -4.216 3.943 13.216 1.00 95.50 85 PRO A N 1
ATOM 651 C CA . PRO A 1 85 ? -3.375 5.028 12.732 1.00 95.50 85 PRO A CA 1
ATOM 652 C C . PRO A 1 85 ? -2.628 4.637 11.454 1.00 95.50 85 PRO A C 1
ATOM 654 O O . PRO A 1 85 ? -2.316 3.465 11.200 1.00 95.50 85 PRO A O 1
ATOM 657 N N . ARG A 1 86 ? -2.322 5.627 10.615 1.00 94.50 86 ARG A N 1
ATOM 658 C CA . ARG A 1 86 ? -1.469 5.427 9.431 1.00 94.50 86 ARG A CA 1
ATOM 659 C C . ARG A 1 86 ? -0.034 5.102 9.881 1.00 94.50 86 ARG A C 1
ATOM 661 O O . ARG A 1 86 ? 0.346 5.351 11.014 1.00 94.50 86 ARG A O 1
ATOM 668 N N . ILE A 1 87 ? 0.751 4.463 9.013 1.00 90.56 87 ILE A N 1
ATOM 669 C CA . ILE A 1 87 ? 2.122 4.015 9.337 1.00 90.56 87 ILE A CA 1
ATOM 670 C C . ILE A 1 87 ? 3.121 5.037 8.799 1.00 90.56 87 ILE A C 1
ATOM 672 O O . ILE A 1 87 ? 3.001 5.400 7.627 1.00 90.56 87 ILE A O 1
ATOM 676 N N . ASN A 1 88 ? 4.127 5.394 9.606 1.00 90.88 88 ASN A N 1
ATOM 677 C CA . ASN A 1 88 ? 5.213 6.326 9.272 1.00 90.88 88 ASN A CA 1
ATOM 678 C C . ASN A 1 88 ? 4.711 7.735 8.913 1.00 90.88 88 ASN A C 1
ATOM 680 O O . ASN A 1 88 ? 5.154 8.319 7.926 1.00 90.88 88 ASN A O 1
ATOM 684 N N . VAL A 1 89 ? 3.754 8.259 9.684 1.00 92.06 89 VAL A N 1
ATOM 685 C CA . VAL A 1 89 ? 3.203 9.616 9.512 1.00 92.06 89 VAL A CA 1
ATOM 686 C C . VAL A 1 89 ? 3.360 10.461 10.774 1.00 92.06 89 VAL A C 1
ATOM 688 O O . VAL A 1 89 ? 2.564 11.360 11.011 1.00 92.06 89 VAL A O 1
ATOM 691 N N . ASP A 1 90 ? 4.370 10.172 11.594 1.00 90.94 90 ASP A N 1
ATOM 692 C CA . ASP A 1 90 ? 4.575 10.842 12.889 1.00 90.94 90 ASP A CA 1
ATOM 693 C C . ASP A 1 90 ? 4.791 12.357 12.735 1.00 90.94 90 ASP A C 1
ATOM 695 O O . ASP A 1 90 ? 4.496 13.124 13.639 1.00 90.94 90 ASP A O 1
ATOM 699 N N . TYR A 1 91 ? 5.220 12.796 11.547 1.00 92.75 91 TYR A N 1
ATOM 700 C CA . TYR A 1 91 ? 5.339 14.202 11.157 1.00 92.75 91 TYR A CA 1
ATOM 701 C C . TYR A 1 91 ? 3.993 14.930 10.985 1.00 92.75 91 TYR A C 1
ATOM 703 O O . TYR A 1 91 ? 3.983 16.120 10.695 1.00 92.75 91 TYR A O 1
ATOM 711 N N . ALA A 1 92 ? 2.863 14.220 11.057 1.00 89.44 92 ALA A N 1
ATOM 712 C CA . ALA A 1 92 ? 1.529 14.775 10.839 1.00 89.44 92 ALA A CA 1
ATOM 71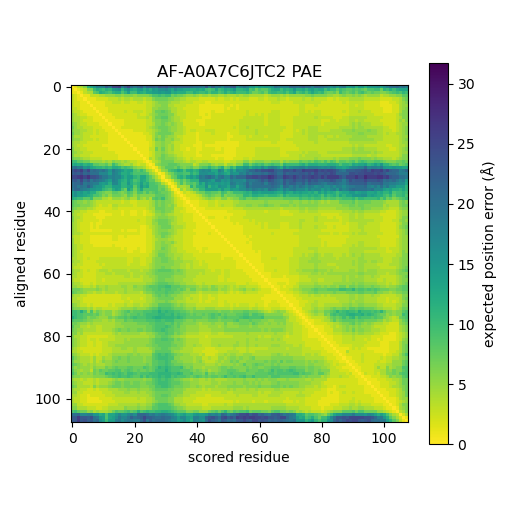3 C C . ALA A 1 92 ? 0.824 15.184 12.146 1.00 89.44 92 ALA A C 1
ATOM 715 O O . ALA A 1 92 ? -0.391 15.376 12.134 1.00 89.44 92 ALA A O 1
ATOM 716 N N . ASP A 1 93 ? 1.555 15.278 13.259 1.00 92.12 93 ASP A N 1
ATOM 717 C CA . ASP A 1 93 ? 1.063 15.717 14.570 1.00 92.12 93 ASP A CA 1
ATOM 718 C C . ASP A 1 93 ? -0.244 15.008 14.985 1.00 92.12 93 ASP A C 1
ATOM 720 O O . ASP A 1 93 ? -0.336 13.777 14.971 1.00 92.12 93 ASP A O 1
ATOM 724 N N . GLU A 1 94 ? -1.287 15.769 15.325 1.00 90.56 94 GLU A N 1
ATOM 725 C CA . GLU A 1 94 ? -2.608 15.263 15.721 1.00 90.56 94 GLU A CA 1
ATOM 726 C C . GLU A 1 94 ? -3.242 14.333 14.669 1.00 90.56 94 GLU A C 1
ATOM 728 O O . GLU A 1 94 ? -3.950 13.378 15.003 1.00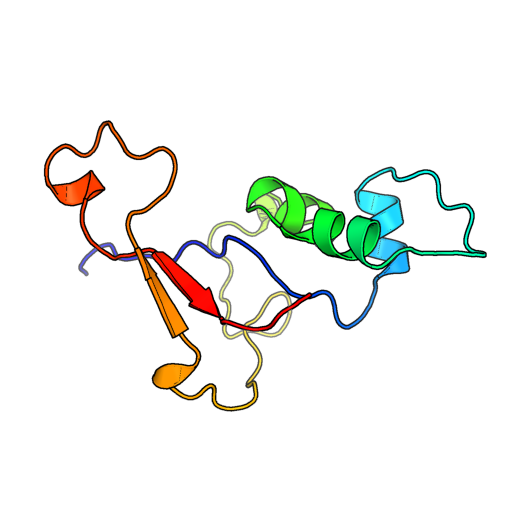 90.56 94 GLU A O 1
ATOM 733 N N . TRP A 1 95 ? -2.914 14.533 13.390 1.00 89.75 95 TRP A N 1
ATOM 734 C CA . TRP A 1 95 ? -3.428 13.733 12.281 1.00 89.75 95 TRP A CA 1
ATOM 735 C C . TRP A 1 95 ? -2.776 12.348 12.200 1.00 89.75 95 TRP A C 1
ATOM 737 O O . TRP A 1 95 ? -3.298 11.463 11.507 1.00 89.75 95 TRP A O 1
ATOM 747 N N . ALA A 1 96 ? -1.644 12.127 12.876 1.00 91.75 96 ALA A N 1
ATOM 748 C CA . ALA A 1 96 ? -0.965 10.832 12.907 1.00 91.75 96 ALA A CA 1
ATOM 749 C C . ALA A 1 96 ? -1.792 9.766 13.648 1.00 91.75 96 ALA A C 1
ATOM 751 O O . ALA A 1 96 ? -1.800 8.598 13.248 1.00 91.75 96 ALA A O 1
ATOM 752 N N . GLN A 1 97 ? -2.539 10.182 14.677 1.00 92.62 97 GLN A N 1
ATOM 753 C CA . GLN A 1 97 ? -3.310 9.288 15.550 1.00 92.62 97 GLN A CA 1
ATOM 754 C C . GLN A 1 97 ? -4.696 8.929 14.999 1.00 92.62 97 GLN A C 1
ATOM 756 O O . GLN A 1 97 ? -5.351 8.017 15.504 1.00 92.62 97 GLN A O 1
ATOM 761 N N . LEU A 1 98 ? -5.151 9.610 13.944 1.00 94.75 98 LEU A N 1
ATOM 762 C CA . LEU A 1 98 ? -6.471 9.367 13.370 1.00 94.75 98 LEU A CA 1
ATOM 763 C C . LEU A 1 98 ? -6.574 7.964 12.747 1.00 94.75 98 LEU A C 1
ATOM 765 O O . LEU A 1 98 ? -5.638 7.521 12.070 1.00 94.75 98 LEU A O 1
ATOM 769 N N . PRO A 1 99 ? -7.723 7.273 12.896 1.00 95.12 99 PRO A N 1
ATOM 770 C CA . PRO A 1 99 ? -7.909 5.881 12.486 1.00 95.12 99 PRO A CA 1
ATOM 771 C C . PRO A 1 99 ? -8.140 5.727 10.970 1.00 95.12 99 PRO A C 1
ATOM 773 O O . PRO A 1 99 ? -9.092 5.091 10.525 1.00 95.12 99 PRO A O 1
ATOM 776 N N . TRP A 1 100 ? -7.275 6.325 10.154 1.00 95.12 100 TRP A N 1
ATOM 777 C CA . TRP A 1 100 ? -7.409 6.409 8.695 1.00 95.12 100 TRP A CA 1
ATOM 778 C C . TRP A 1 100 ? -6.670 5.307 7.932 1.00 95.12 100 TRP A C 1
ATOM 780 O O . TRP A 1 100 ? -6.398 5.428 6.736 1.00 95.12 100 TRP A O 1
ATOM 790 N N . ARG A 1 101 ? -6.309 4.220 8.611 1.00 95.50 101 ARG A N 1
ATOM 791 C CA . ARG A 1 101 ? -5.793 3.001 7.990 1.00 95.50 101 ARG A CA 1
ATOM 792 C C . ARG A 1 101 ? -6.814 1.892 8.156 1.00 95.50 101 ARG A C 1
ATOM 794 O O . ARG A 1 101 ? -7.064 1.471 9.278 1.00 95.50 101 ARG A O 1
ATOM 801 N N . PHE A 1 102 ? -7.322 1.386 7.041 1.00 94.81 102 PHE A N 1
ATOM 802 C CA . PHE A 1 102 ? -8.314 0.317 6.995 1.00 94.81 102 PHE A CA 1
ATOM 803 C C . PHE A 1 102 ? -7.656 -0.980 6.512 1.00 94.81 102 PHE A C 1
ATOM 805 O O . PHE A 1 102 ? -6.891 -0.960 5.546 1.00 94.81 102 PHE A O 1
ATOM 812 N N . SER A 1 103 ? -7.947 -2.096 7.178 1.00 92.12 103 SER A N 1
ATOM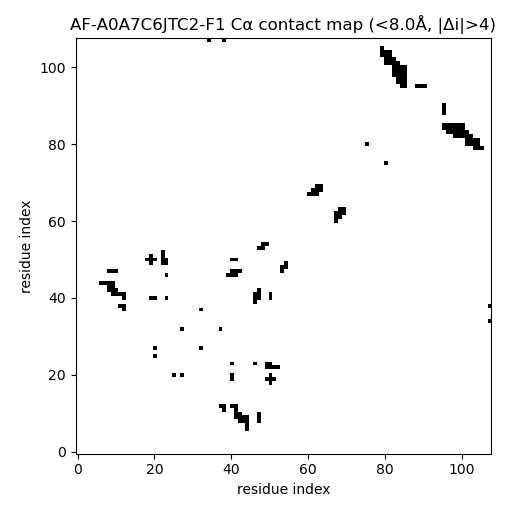 813 C CA . SER A 1 103 ? -7.431 -3.424 6.825 1.00 92.12 103 SER A CA 1
ATOM 814 C C . SER A 1 103 ? -8.514 -4.484 6.980 1.00 92.12 103 SER A C 1
ATOM 816 O O . SER A 1 103 ? -9.233 -4.498 7.979 1.00 92.12 103 SER A O 1
ATOM 818 N N . TRP A 1 104 ? -8.590 -5.414 6.032 1.00 90.12 104 TRP A N 1
ATOM 819 C CA . TRP A 1 104 ? -9.483 -6.568 6.112 1.00 90.12 104 TRP A CA 1
ATOM 820 C C . TRP A 1 104 ? -8.944 -7.616 7.100 1.00 90.12 104 TRP A C 1
ATOM 822 O O . TRP A 1 104 ? -7.764 -7.961 7.055 1.00 90.12 104 TRP A O 1
ATOM 832 N N . LYS A 1 105 ? -9.803 -8.137 7.983 1.00 84.81 105 LYS A N 1
ATOM 833 C CA . LYS A 1 105 ? -9.492 -9.105 9.053 1.00 84.81 105 LYS A CA 1
ATOM 834 C C . LYS A 1 105 ? -9.141 -10.514 8.564 1.00 84.81 105 LYS A C 1
ATOM 836 O O . LYS A 1 105 ? -8.930 -11.388 9.406 1.00 84.81 105 LYS A O 1
ATOM 841 N N . GLN A 1 106 ? -9.067 -10.772 7.255 1.00 68.94 106 GLN A N 1
ATOM 842 C CA . GLN A 1 106 ? -8.719 -12.108 6.769 1.00 68.94 106 GLN A CA 1
ATOM 843 C C . GLN A 1 106 ? -7.357 -12.565 7.322 1.00 68.94 106 GLN A C 1
ATOM 845 O O . GLN A 1 106 ? -6.322 -11.933 7.110 1.00 68.94 106 GLN A O 1
ATOM 850 N N . ARG A 1 107 ? -7.392 -13.680 8.064 1.00 54.53 107 ARG A N 1
ATOM 851 C CA . ARG A 1 107 ? -6.225 -14.483 8.457 1.00 54.53 107 ARG A CA 1
ATOM 852 C C . ARG A 1 107 ? -5.616 -15.126 7.189 1.00 54.53 107 ARG A C 1
ATOM 854 O O . ARG A 1 107 ? -6.354 -15.289 6.222 1.00 54.53 107 ARG A O 1
ATOM 861 N N . PRO A 1 108 ? -4.293 -15.389 7.178 1.00 50.50 108 PRO A N 1
ATOM 862 C CA . PRO A 1 108 ? -3.431 -15.379 5.986 1.00 50.50 108 PRO A CA 1
ATOM 863 C C . PRO A 1 108 ? -3.871 -16.263 4.818 1.00 50.50 108 PRO A C 1
ATOM 865 O O . PRO A 1 108 ? -4.441 -17.345 5.070 1.00 50.50 108 PRO A O 1
#

Secondary structure (DSSP, 8-state):
--------------S-HHHHHHHTT----TT---HHHHHHHHSSHHHHHHHHT--GGGTT--TTSSSS-----PPPPGGGEEEEPPSS-GGGGGGGSS--EEEE----

Solvent-accessible surface area (backbone atoms only — not comparable to full-atom values): 7086 Å² total; per-residue (Å²): 136,80,97,78,86,83,83,76,46,61,61,82,87,85,71,68,61,69,56,24,38,57,60,60,68,53,88,74,66,78,90,66,82,49,71,74,60,60,52,64,45,16,70,28,48,72,39,32,25,44,29,69,70,57,60,79,87,58,66,87,60,62,47,85,54,90,87,58,58,76,73,93,72,84,88,76,58,75,86,43,50,44,69,31,48,53,83,95,38,74,92,48,57,82,65,25,69,41,61,80,30,79,44,71,66,75,74,134

Nearest PDB structures (foldseek):
  3uby-assembly1_A  TM=8.585E-01  e=7.349E-05  Homo sapiens

pLDDT: mean 88.53, std 10.94, range [50.5, 97.19]

Radius of gyration: 16.16 Å; Cα contacts (8 Å, |Δi|>4): 99; chains: 1; bounding box: 33×48×35 Å

Sequence (108 aa):
GQPQAVLIRALKPKDGIDLMFARRQFKTNHQHIKTKRLCQLTNGPGKLCQALAITKEQYGHDLTGDTLFIAPAETVSPQDITTGPRINVDYADEWAQLPWRFSWKQRP

Mean predicted aligned error: 5.54 Å

Foldseek 3Di:
DDDDDDQDFFDQDDPPQVQLCVLVVHPDPPPDDDPVNSRQCTRGRVSVCSSVVPDCVCVPPDQPDDPHHDDDDDDDDPVQKDWFFDPPVVVVPPNRGDRRDIDGNDDD